Protein AF-A0A6C2UEE4-F1 (afdb_monomer)

Mean predicted aligned error: 14.57 Å

Solvent-accessible surface area (backbone atoms only — not comparable to full-atom values): 6811 Å² total; per-residue (Å²): 138,84,80,80,83,78,77,78,78,79,83,77,82,80,69,98,56,100,65,81,79,69,82,84,54,54,68,57,55,51,51,50,54,50,52,54,52,57,66,69,64,68,72,77,83,77,86,85,83,88,87,84,73,82,92,70,55,81,58,52,36,37,78,59,67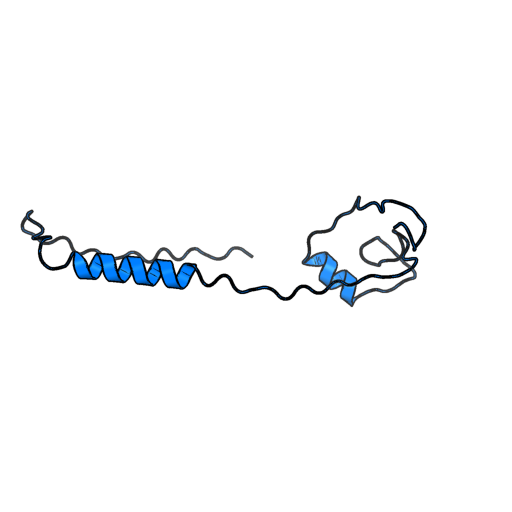,26,87,81,42,84,37,70,69,60,37,53,49,56,73,78,45,91,75,73,92,82,73,78,69,85,36,100,44,91,91,64,74

InterPro domains:
  IPR000917 Sulfatase, N-terminal [PF00884] (46-97)
  IPR017850 Alkaline-phosphatase-like, core domain superfamily [G3DSA:3.40.720.10] (41-97)
  IPR017850 Alkaline-phosphatase-like, core domain superfamily [SSF53649] (44-97)
  IPR050738 Sulfatase enzyme [PTHR42693] (30-97)

Radius of gyration: 27.11 Å; Cα contacts (8 Å, |Δi|>4): 35; chains: 1; bounding box: 58×47×56 Å

Structure (mmCIF, N/CA/C/O backbone):
data_AF-A0A6C2UEE4-F1
#
_entry.id   AF-A0A6C2UEE4-F1
#
loop_
_atom_site.group_PDB
_atom_site.id
_atom_site.type_symbol
_atom_site.label_atom_id
_atom_site.label_alt_id
_atom_site.label_comp_id
_atom_site.label_asym_id
_atom_site.label_entity_id
_atom_site.label_seq_id
_atom_site.pdbx_PDB_ins_code
_atom_site.Cartn_x
_atom_site.Cartn_y
_atom_site.Cartn_z
_atom_site.occupancy
_atom_site.B_iso_or_equiv
_atom_site.auth_seq_id
_atom_site.auth_comp_id
_atom_site.auth_asym_id
_atom_site.auth_atom_id
_atom_site.pdbx_PDB_model_num
ATOM 1 N N . MET A 1 1 ? -8.779 -17.605 8.734 1.00 43.50 1 MET A N 1
ATOM 2 C CA . MET A 1 1 ? -8.541 -17.798 10.181 1.00 43.50 1 MET A CA 1
ATOM 3 C C . MET A 1 1 ? -9.852 -17.519 10.918 1.00 43.50 1 MET A C 1
ATOM 5 O O . MET A 1 1 ? -10.124 -16.390 11.295 1.00 43.50 1 MET A O 1
ATOM 9 N N . THR A 1 2 ? -10.748 -18.504 10.991 1.00 45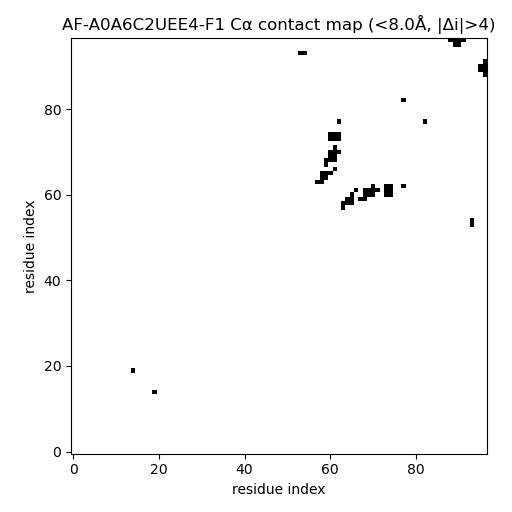.22 2 THR A N 1
ATOM 10 C CA . THR A 1 2 ? -12.107 -18.347 11.540 1.00 45.22 2 THR A CA 1
ATOM 11 C C . THR A 1 2 ? -12.083 -18.623 13.040 1.00 45.22 2 THR A C 1
ATOM 13 O O . THR A 1 2 ? -11.846 -19.759 13.449 1.00 45.22 2 THR A O 1
ATOM 16 N N . ARG A 1 3 ? -12.288 -17.598 13.874 1.00 45.88 3 ARG A N 1
ATOM 17 C CA . ARG A 1 3 ? -12.401 -17.785 15.328 1.00 45.88 3 ARG A CA 1
ATOM 18 C C . ARG A 1 3 ? -13.714 -18.535 15.616 1.00 45.88 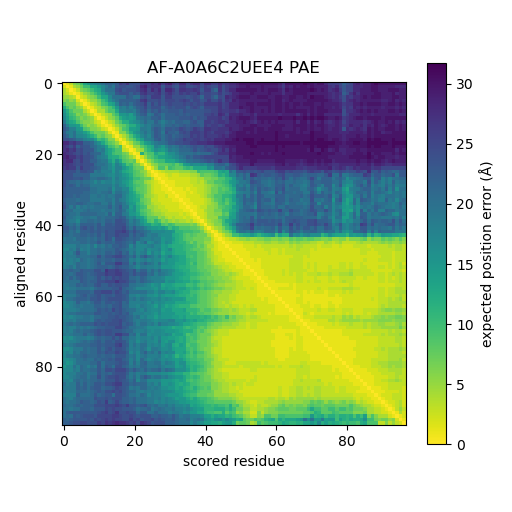3 ARG A C 1
ATOM 20 O O . ARG A 1 3 ? -14.760 -18.067 15.163 1.00 45.88 3 ARG A O 1
ATOM 27 N N . PRO A 1 4 ? -13.695 -19.682 16.316 1.00 47.66 4 PRO A N 1
ATOM 28 C CA . PRO A 1 4 ? -14.920 -20.355 16.708 1.00 47.66 4 PRO A CA 1
ATOM 29 C C . PRO A 1 4 ? -15.579 -19.526 17.811 1.00 47.66 4 PRO A C 1
ATOM 31 O O . PRO A 1 4 ? -14.975 -19.246 18.845 1.00 47.66 4 PRO A O 1
ATOM 34 N N . TRP A 1 5 ? -16.814 -19.104 17.570 1.00 51.25 5 TRP A N 1
ATOM 35 C CA . TRP A 1 5 ? -17.663 -18.493 18.582 1.00 51.25 5 TRP A CA 1
ATOM 36 C C . TRP A 1 5 ? -18.086 -19.608 19.539 1.00 51.25 5 TRP A C 1
ATOM 38 O O . TRP A 1 5 ? -19.041 -20.337 19.281 1.00 51.25 5 TRP A O 1
ATOM 48 N N . THR A 1 6 ? -17.333 -19.808 20.617 1.00 44.16 6 THR A N 1
ATOM 49 C CA . THR A 1 6 ? -17.743 -20.676 21.720 1.00 44.16 6 THR A CA 1
ATOM 50 C C . THR A 1 6 ? -18.930 -20.028 22.422 1.00 44.16 6 THR A C 1
ATOM 52 O O . THR A 1 6 ? -18.786 -19.154 23.273 1.00 44.16 6 THR A O 1
ATOM 55 N N . ALA A 1 7 ? -20.131 -20.458 22.035 1.00 44.38 7 ALA A N 1
ATOM 56 C CA . ALA A 1 7 ? -21.359 -20.182 22.757 1.00 44.38 7 ALA A CA 1
ATOM 57 C C . ALA A 1 7 ? -21.243 -20.772 24.172 1.00 44.38 7 ALA A C 1
ATOM 59 O O . ALA A 1 7 ? -21.387 -21.977 24.379 1.00 44.38 7 ALA A O 1
ATOM 60 N N . ALA A 1 8 ? -20.955 -19.921 25.156 1.00 44.72 8 ALA A N 1
ATOM 61 C CA . ALA A 1 8 ? -21.105 -20.268 26.558 1.00 44.72 8 ALA A CA 1
ATOM 62 C C . ALA A 1 8 ? -22.605 -20.433 26.838 1.00 44.72 8 ALA A C 1
ATOM 64 O O . ALA A 1 8 ? -23.333 -19.459 27.023 1.00 44.72 8 ALA A O 1
ATOM 65 N N . ALA A 1 9 ? -23.080 -21.678 26.824 1.00 44.56 9 ALA A N 1
ATOM 66 C CA . ALA A 1 9 ? -24.419 -22.017 27.273 1.00 44.56 9 ALA A CA 1
ATOM 67 C C . ALA A 1 9 ? -24.527 -21.704 28.775 1.00 44.56 9 ALA A C 1
ATOM 69 O O . ALA A 1 9 ? -24.100 -22.481 29.631 1.00 44.56 9 ALA A O 1
ATOM 70 N N . LEU A 1 10 ? -25.084 -20.536 29.097 1.00 39.94 10 LEU A N 1
ATOM 71 C CA . LEU A 1 10 ? -25.541 -20.201 30.440 1.00 39.94 10 LEU A CA 1
ATOM 72 C C . LEU A 1 10 ? -26.670 -21.173 30.798 1.00 39.94 10 LEU A C 1
ATOM 74 O O . LEU A 1 10 ? -27.813 -21.017 30.375 1.00 39.94 10 LEU A O 1
ATOM 78 N N . ASN A 1 11 ? -26.329 -22.210 31.563 1.00 35.06 11 ASN A N 1
ATOM 79 C CA . ASN A 1 11 ? -27.293 -23.130 32.154 1.00 35.06 11 ASN A CA 1
ATOM 80 C C . ASN A 1 11 ? -28.130 -22.387 33.204 1.00 35.06 11 ASN A C 1
ATOM 82 O O . ASN A 1 11 ? -27.828 -22.393 34.399 1.00 35.06 11 ASN A O 1
ATOM 86 N N . VAL A 1 12 ? -29.200 -21.738 32.752 1.00 49.00 12 VAL A N 1
ATOM 87 C CA . VAL A 1 12 ? -30.236 -21.186 33.622 1.00 49.00 12 VAL A CA 1
ATOM 88 C C . VAL A 1 12 ? -31.084 -22.354 34.128 1.00 49.00 12 VAL A C 1
ATOM 90 O O . VAL A 1 12 ? -31.905 -22.914 33.406 1.00 49.00 12 VAL A O 1
ATOM 93 N N . LYS A 1 13 ? -30.868 -22.760 35.385 1.00 41.84 13 LYS A N 1
ATOM 94 C CA . LYS A 1 13 ? -31.732 -23.727 36.079 1.00 41.84 13 LYS A CA 1
ATOM 95 C C . LYS A 1 13 ? -33.094 -23.082 36.354 1.00 41.84 13 LYS A C 1
ATOM 97 O O . LYS A 1 13 ? -33.218 -22.251 37.252 1.00 41.84 13 LYS A O 1
ATOM 102 N N . PHE A 1 14 ? -34.119 -23.497 35.615 1.00 44.31 14 PHE A N 1
ATOM 103 C CA . PHE A 1 14 ? -35.513 -23.180 35.925 1.00 44.31 14 PHE A CA 1
ATOM 104 C C . PHE A 1 14 ? -35.992 -24.031 37.115 1.00 44.31 14 PHE A C 1
ATOM 106 O O . PHE A 1 14 ? -35.828 -25.252 37.131 1.00 44.31 14 PHE A O 1
ATOM 113 N N . ASN A 1 15 ? -36.539 -23.378 38.144 1.00 43.50 15 ASN A N 1
ATOM 114 C CA . ASN A 1 15 ? -37.040 -24.028 39.359 1.00 43.50 15 ASN A CA 1
ATOM 115 C C . ASN A 1 15 ? -38.426 -24.672 39.125 1.00 43.50 15 ASN A C 1
ATOM 117 O O . ASN A 1 15 ? -39.225 -24.162 38.345 1.00 43.50 15 ASN A O 1
ATOM 121 N N . LYS A 1 16 ? -38.722 -25.772 39.832 1.00 58.75 16 LYS A N 1
ATOM 122 C CA . LYS A 1 16 ? -39.875 -26.681 39.638 1.00 58.75 16 LYS A CA 1
ATOM 123 C C . LYS A 1 16 ? -41.227 -26.175 40.168 1.00 58.75 16 LYS A C 1
ATOM 125 O O . LYS A 1 16 ? -42.205 -26.913 40.155 1.00 58.75 16 LYS A O 1
ATOM 130 N N . HIS A 1 17 ? -41.315 -24.918 40.582 1.00 53.72 17 HIS A N 1
ATOM 131 C CA . HIS A 1 17 ? -42.582 -24.254 40.873 1.00 53.72 17 HIS A CA 1
ATOM 132 C C . HIS A 1 17 ? -42.621 -22.991 40.020 1.00 53.72 17 HIS A C 1
ATOM 134 O O . HIS A 1 17 ? -41.737 -22.147 40.157 1.00 53.72 17 HIS A O 1
ATOM 140 N N . GLY A 1 18 ? -43.594 -22.901 39.106 1.00 53.03 18 GLY A N 1
ATOM 141 C CA . GLY A 1 18 ? -43.725 -21.902 38.032 1.00 53.03 18 GLY A CA 1
ATOM 142 C C . GLY A 1 18 ? -43.919 -20.444 38.469 1.00 53.03 18 GLY A C 1
ATOM 143 O O . GLY A 1 18 ? -44.569 -19.672 37.778 1.00 53.03 18 GLY A O 1
ATOM 144 N N . THR A 1 19 ? -43.348 -20.048 39.599 1.00 43.62 19 THR A N 1
ATOM 145 C CA . THR A 1 19 ? -43.220 -18.665 40.041 1.00 43.62 19 THR A CA 1
ATOM 146 C C . THR A 1 19 ? -41.748 -18.407 40.337 1.00 43.62 19 THR A C 1
ATOM 148 O O . THR A 1 19 ? -41.247 -18.683 41.430 1.00 43.62 19 THR A O 1
ATOM 151 N N . VAL A 1 20 ? -41.026 -17.878 39.349 1.00 53.41 20 VAL A N 1
ATOM 152 C CA . VAL A 1 20 ? -39.710 -17.287 39.593 1.00 53.41 20 VAL A CA 1
ATOM 153 C C . VAL A 1 20 ? -39.954 -16.060 40.472 1.00 53.41 20 VAL A C 1
ATOM 155 O O . VAL A 1 20 ? -40.490 -15.056 40.011 1.00 53.41 20 VAL A O 1
ATOM 158 N N . SER A 1 21 ? -39.611 -16.140 41.759 1.00 49.03 21 SER A N 1
ATOM 159 C CA . SER A 1 21 ? -39.619 -14.982 42.658 1.00 49.03 21 SER A CA 1
ATOM 160 C C . SER A 1 21 ? -38.480 -14.041 42.246 1.00 49.03 21 SER A C 1
ATOM 162 O O . SER A 1 21 ? -37.397 -14.031 42.826 1.00 49.03 21 SER A O 1
ATOM 164 N N . MET A 1 22 ? -38.710 -13.275 41.177 1.00 52.03 22 MET A N 1
ATOM 165 C CA . MET A 1 22 ? -37.751 -12.356 40.557 1.00 52.03 22 MET A CA 1
ATOM 166 C C . MET A 1 22 ? -37.524 -11.080 41.381 1.00 52.03 22 MET A C 1
ATOM 168 O O . MET A 1 22 ? -37.010 -10.113 40.851 1.00 52.03 22 MET A O 1
ATOM 172 N N . LYS A 1 23 ? -37.894 -11.011 42.665 1.00 51.72 23 LYS A N 1
ATOM 173 C CA . LYS A 1 23 ? -37.806 -9.748 43.425 1.00 51.72 23 LYS A CA 1
ATOM 174 C C . LYS A 1 23 ? -36.463 -9.526 44.133 1.00 51.72 23 LYS A C 1
ATOM 176 O O . LYS A 1 23 ? -36.168 -8.397 44.498 1.00 51.72 23 LYS A O 1
ATOM 181 N N . LYS A 1 24 ? -35.630 -10.563 44.307 1.00 57.94 24 LYS A N 1
ATOM 182 C CA . LYS A 1 24 ? -34.422 -10.482 45.158 1.00 57.94 24 LYS A CA 1
ATOM 183 C C . LYS A 1 24 ? -33.093 -10.283 44.405 1.00 57.94 24 LYS A C 1
ATOM 185 O O . LYS A 1 24 ? -32.129 -9.838 45.014 1.00 57.94 24 LYS A O 1
ATOM 190 N N . ASN A 1 25 ? -33.045 -10.547 43.091 1.00 56.75 25 ASN A N 1
ATOM 191 C CA . ASN A 1 25 ? -31.781 -10.614 42.328 1.00 56.75 25 ASN A CA 1
ATOM 192 C C . ASN A 1 25 ? -31.704 -9.649 41.122 1.00 56.75 25 ASN A C 1
ATOM 194 O O . ASN A 1 25 ? -30.695 -9.631 40.421 1.00 56.75 25 ASN A O 1
ATOM 198 N N . ILE A 1 26 ? -32.737 -8.825 40.891 1.00 74.62 26 ILE A N 1
ATOM 199 C CA . ILE A 1 26 ? -32.741 -7.760 39.868 1.00 74.62 26 ILE A CA 1
ATOM 200 C C . ILE A 1 26 ? -31.540 -6.805 39.991 1.00 74.62 26 ILE A C 1
ATOM 202 O O . ILE A 1 26 ? -30.918 -6.542 38.960 1.00 74.62 26 ILE A O 1
ATOM 206 N N . PRO A 1 27 ? -31.147 -6.312 41.189 1.00 77.25 27 PRO A N 1
ATOM 207 C CA . PRO A 1 27 ? -30.011 -5.393 41.269 1.00 77.25 27 PRO A CA 1
ATOM 208 C C . PRO A 1 27 ? -28.703 -6.074 40.856 1.00 77.25 27 PRO A C 1
ATOM 210 O O . PRO A 1 27 ? -27.868 -5.449 40.215 1.00 77.25 27 PRO A O 1
ATOM 213 N N . LEU A 1 28 ? -28.547 -7.372 41.137 1.00 80.44 28 LEU A N 1
ATOM 214 C CA . LEU A 1 28 ? -27.355 -8.127 40.757 1.00 80.44 28 LEU A CA 1
ATOM 215 C C . LEU A 1 28 ? -27.249 -8.294 39.234 1.00 80.44 28 LEU A C 1
ATOM 217 O O . LEU A 1 28 ? -26.175 -8.113 38.673 1.00 80.44 28 LEU A O 1
ATOM 221 N N . ALA A 1 29 ? -28.362 -8.587 38.557 1.00 83.06 29 ALA A N 1
ATOM 222 C CA . ALA A 1 29 ? -28.392 -8.701 37.098 1.00 83.06 29 ALA A CA 1
ATOM 223 C C . ALA A 1 29 ? -28.094 -7.359 36.402 1.00 83.06 29 ALA A C 1
ATOM 225 O O . ALA A 1 29 ? -27.356 -7.325 35.417 1.00 83.06 29 ALA A O 1
ATOM 226 N N . LEU A 1 30 ? -28.609 -6.253 36.949 1.00 84.94 30 LEU A N 1
ATOM 227 C CA . LEU A 1 30 ? -28.323 -4.895 36.473 1.00 84.94 30 LEU A CA 1
ATOM 228 C C . LEU A 1 30 ? -26.850 -4.519 36.654 1.00 84.94 30 LEU A C 1
ATOM 230 O O . LEU A 1 30 ? -26.236 -3.998 35.726 1.00 84.94 30 LEU A O 1
ATOM 234 N N . VAL A 1 31 ? -26.267 -4.835 37.813 1.00 88.19 31 VAL A N 1
ATOM 235 C CA . VAL A 1 31 ? -24.843 -4.590 38.085 1.00 88.19 31 VAL A CA 1
ATOM 236 C C . VAL A 1 31 ? -23.960 -5.400 37.137 1.00 88.19 31 VAL A C 1
ATOM 238 O O . VAL A 1 31 ? -23.034 -4.848 36.551 1.00 88.19 31 VAL A O 1
ATOM 241 N N . VAL A 1 32 ? -24.267 -6.680 36.915 1.00 90.19 32 VAL A N 1
ATOM 242 C CA . VAL A 1 32 ? -23.510 -7.525 35.976 1.00 90.19 32 VAL A CA 1
ATOM 243 C C . VAL A 1 32 ? -23.586 -6.967 34.552 1.00 90.19 32 VAL A C 1
ATOM 245 O O . VAL A 1 32 ? -22.554 -6.821 33.900 1.00 90.19 32 VAL A O 1
ATOM 248 N N . SER A 1 33 ? -24.779 -6.585 34.088 1.00 88.00 33 SER A N 1
ATOM 249 C CA . SER A 1 33 ? -24.955 -5.985 32.760 1.00 88.00 33 SER A CA 1
ATOM 250 C C . SER A 1 33 ? -24.195 -4.663 32.608 1.00 88.00 33 SER A C 1
ATOM 252 O O . SER A 1 33 ? -23.627 -4.407 31.548 1.00 88.00 33 SER A O 1
ATOM 254 N N . ALA A 1 34 ? -24.161 -3.833 33.653 1.00 86.50 34 ALA A N 1
ATOM 255 C CA . ALA A 1 34 ? -23.421 -2.576 33.646 1.00 86.50 34 ALA A CA 1
ATOM 256 C C . ALA A 1 34 ? -21.900 -2.804 33.588 1.00 86.50 34 ALA A C 1
ATOM 258 O O . ALA A 1 34 ? -21.206 -2.131 32.830 1.00 86.50 34 ALA A O 1
ATOM 259 N N . VAL A 1 35 ? -21.379 -3.793 34.321 1.00 85.81 35 VAL A N 1
ATOM 260 C CA . VAL A 1 35 ? -19.947 -4.145 34.305 1.00 85.81 35 VAL A CA 1
ATOM 261 C C . VAL A 1 35 ? -19.505 -4.651 32.927 1.00 85.81 35 VAL A C 1
ATOM 263 O O . VAL A 1 35 ? -18.452 -4.251 32.433 1.00 85.81 35 VAL A O 1
ATOM 266 N N . LEU A 1 36 ? -20.325 -5.476 32.270 1.00 85.06 36 LEU A N 1
ATOM 267 C CA . LEU A 1 36 ? -20.069 -5.954 30.904 1.00 85.06 36 LEU A CA 1
ATOM 268 C C . LEU A 1 36 ? -20.037 -4.810 29.878 1.00 85.06 36 LEU A C 1
ATOM 270 O O . LEU A 1 36 ? -19.192 -4.816 28.984 1.00 85.06 36 LEU A O 1
ATOM 274 N N . ALA A 1 37 ? -20.912 -3.812 30.025 1.00 82.25 37 ALA A N 1
ATOM 275 C CA . ALA A 1 37 ? -20.935 -2.642 29.148 1.00 82.25 37 ALA A CA 1
ATOM 276 C C . ALA A 1 37 ? -19.683 -1.759 29.308 1.00 82.25 37 ALA A C 1
ATOM 278 O O . ALA A 1 37 ? -19.136 -1.282 28.315 1.00 82.25 37 ALA A O 1
ATOM 279 N N . ILE A 1 38 ? -19.188 -1.586 30.540 1.00 79.69 38 ILE A N 1
ATOM 280 C CA . ILE A 1 38 ? -17.967 -0.809 30.817 1.00 79.69 38 ILE A CA 1
ATOM 281 C C . ILE A 1 38 ? -16.739 -1.496 30.205 1.00 79.69 38 ILE A C 1
ATOM 283 O O . ILE A 1 38 ? -15.940 -0.832 29.545 1.00 79.69 38 ILE A O 1
ATOM 287 N N . ALA A 1 39 ? -16.622 -2.820 30.357 1.00 76.12 39 ALA A N 1
ATOM 288 C CA . ALA A 1 39 ? -15.521 -3.603 29.791 1.00 76.12 39 ALA A CA 1
ATOM 289 C C . ALA A 1 39 ? -15.484 -3.567 28.252 1.00 76.12 39 ALA A C 1
ATOM 291 O O . ALA A 1 39 ? -14.407 -3.585 27.664 1.00 76.12 39 ALA A O 1
ATOM 292 N N . ALA A 1 40 ? -16.645 -3.475 27.599 1.00 74.38 40 ALA A N 1
ATOM 293 C CA . ALA A 1 40 ? -16.733 -3.352 26.145 1.00 74.38 40 ALA A CA 1
ATOM 294 C C . ALA A 1 40 ? -16.355 -1.951 25.620 1.00 74.38 40 ALA A C 1
ATOM 296 O O . ALA A 1 40 ? -16.031 -1.815 24.444 1.00 74.38 40 ALA A O 1
ATOM 297 N N . SER A 1 41 ? -16.392 -0.916 26.470 1.00 67.62 41 SER A N 1
ATOM 298 C CA . SER A 1 41 ? -16.111 0.475 26.072 1.00 67.62 41 SER A CA 1
ATOM 299 C C . SER A 1 41 ? -14.624 0.839 26.043 1.00 67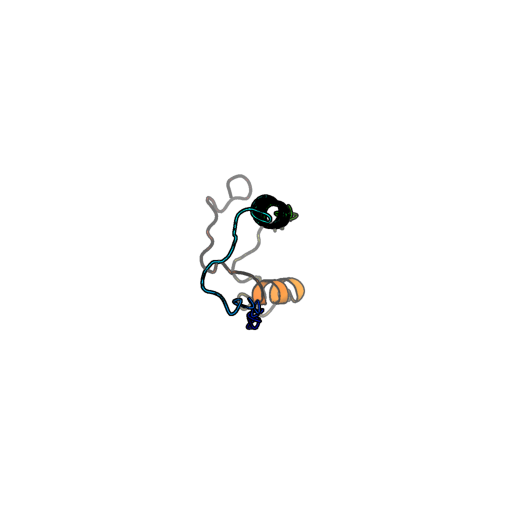.62 41 SER A C 1
ATOM 301 O O . SER A 1 41 ? -14.270 1.930 25.597 1.00 67.62 41 SER A O 1
ATOM 303 N N . ALA A 1 42 ? -13.744 -0.065 26.483 1.00 66.12 42 ALA A N 1
ATOM 304 C CA . ALA A 1 42 ? -12.301 0.105 26.382 1.00 66.12 42 ALA A CA 1
ATOM 305 C C . ALA A 1 42 ? -11.843 -0.137 24.933 1.00 66.12 42 ALA A C 1
ATOM 307 O O . ALA A 1 42 ? -11.193 -1.132 24.621 1.00 66.12 42 ALA A O 1
ATOM 308 N N . ALA A 1 43 ? -12.227 0.764 24.028 1.00 68.88 43 ALA A N 1
ATOM 309 C CA . ALA A 1 43 ? -11.637 0.830 22.704 1.00 68.88 43 ALA A CA 1
ATOM 310 C C . ALA A 1 43 ? -10.181 1.274 22.872 1.00 68.88 43 ALA A C 1
ATOM 312 O O . ALA A 1 43 ? -9.895 2.403 23.274 1.00 68.88 43 ALA A O 1
ATOM 313 N N . GLU A 1 44 ? -9.266 0.347 22.625 1.00 81.75 44 GLU A N 1
ATOM 314 C CA . GLU A 1 44 ? -7.836 0.610 22.649 1.00 81.75 44 GLU A CA 1
ATOM 315 C C . GLU A 1 44 ? -7.520 1.669 21.585 1.00 81.75 44 GLU A C 1
ATOM 317 O O . GLU A 1 44 ? -7.962 1.549 20.442 1.00 81.75 44 GLU A O 1
ATOM 322 N N . GLN A 1 45 ? -6.824 2.743 21.966 1.00 88.94 45 GLN A N 1
ATOM 323 C CA . GLN A 1 45 ? -6.420 3.782 21.019 1.00 88.94 45 GLN A CA 1
ATOM 324 C C . GLN A 1 45 ? -5.264 3.230 20.179 1.00 88.94 45 GLN A C 1
ATOM 326 O O . GLN A 1 45 ? -4.173 3.035 20.724 1.00 88.94 45 GLN A O 1
ATOM 331 N N . PRO A 1 46 ? -5.467 2.936 18.882 1.00 91.50 46 PRO A N 1
ATOM 332 C CA . PRO A 1 46 ? -4.398 2.380 18.077 1.00 91.50 46 PRO A CA 1
ATOM 333 C C . PRO A 1 46 ? -3.324 3.443 17.842 1.00 91.50 46 PRO A C 1
ATOM 335 O O . PRO A 1 46 ? -3.620 4.620 17.631 1.00 91.50 46 PRO A O 1
ATOM 338 N N . ASN A 1 47 ? -2.066 3.015 17.815 1.00 94.88 47 ASN A N 1
ATOM 339 C CA . ASN A 1 47 ? -0.987 3.867 17.336 1.00 94.88 47 ASN A CA 1
ATOM 340 C C . ASN A 1 47 ? -1.075 3.976 15.812 1.00 94.88 47 ASN A C 1
ATOM 342 O O . ASN A 1 47 ? -1.184 2.962 15.120 1.00 94.88 47 ASN A O 1
ATOM 346 N N . ILE A 1 48 ? -0.998 5.200 15.293 1.00 95.69 48 ILE A N 1
ATOM 347 C CA . ILE A 1 48 ? -0.987 5.461 13.853 1.00 95.69 48 ILE A CA 1
ATOM 348 C C . ILE A 1 48 ? 0.450 5.762 13.437 1.00 95.69 48 ILE A C 1
ATOM 350 O O . ILE A 1 48 ? 1.060 6.707 13.934 1.00 95.69 48 ILE A O 1
ATOM 354 N N . ILE A 1 49 ? 0.981 4.963 12.514 1.00 95.94 49 ILE A N 1
ATOM 355 C CA . ILE A 1 49 ? 2.292 5.178 11.900 1.00 95.94 49 ILE A CA 1
ATOM 356 C C . ILE A 1 49 ? 2.059 5.475 10.422 1.00 95.94 49 ILE A C 1
ATOM 358 O O . ILE A 1 49 ? 1.543 4.627 9.696 1.00 95.94 49 ILE A O 1
ATOM 362 N N . LEU A 1 50 ? 2.444 6.674 9.985 1.00 96.31 50 LEU A N 1
ATOM 363 C CA . LEU A 1 50 ? 2.419 7.061 8.578 1.00 96.31 50 LEU A CA 1
ATOM 364 C C . LEU A 1 50 ? 3.811 6.860 7.979 1.00 96.31 50 LEU A C 1
ATOM 366 O O . LEU A 1 50 ? 4.762 7.540 8.359 1.00 96.31 50 LEU A O 1
ATOM 370 N N . LEU A 1 51 ? 3.919 5.919 7.046 1.00 95.25 51 LEU A N 1
ATOM 371 C CA . LEU A 1 51 ? 5.113 5.725 6.231 1.00 95.25 51 LEU A CA 1
ATOM 372 C C . LEU A 1 51 ? 4.892 6.427 4.891 1.00 95.25 51 LEU A C 1
ATOM 374 O O . LEU A 1 51 ? 3.946 6.098 4.179 1.00 95.25 51 LEU A O 1
ATOM 378 N N . PHE A 1 52 ? 5.756 7.383 4.563 1.00 93.88 52 PHE A N 1
ATOM 379 C CA . PHE A 1 52 ? 5.705 8.150 3.321 1.00 93.88 52 PHE A CA 1
ATOM 380 C C . PHE A 1 52 ? 7.048 8.029 2.600 1.00 93.88 52 PHE A C 1
ATOM 382 O O . PHE A 1 52 ? 8.099 8.161 3.229 1.00 93.88 52 PHE A O 1
ATOM 389 N N . ALA A 1 53 ? 7.006 7.732 1.304 1.00 93.31 53 ALA A N 1
ATOM 390 C CA . ALA A 1 53 ? 8.184 7.584 0.462 1.00 93.31 53 ALA A CA 1
ATOM 391 C C . ALA A 1 53 ? 8.147 8.650 -0.635 1.00 93.31 53 ALA A C 1
ATOM 393 O O . ALA A 1 53 ? 7.125 8.805 -1.298 1.00 93.31 53 ALA A O 1
ATOM 394 N N . ASP A 1 54 ? 9.259 9.359 -0.801 1.00 93.62 54 ASP A N 1
ATOM 395 C CA . ASP A 1 54 ? 9.430 10.372 -1.841 1.00 93.62 54 ASP A CA 1
ATOM 396 C C . ASP A 1 54 ? 9.726 9.707 -3.193 1.00 93.62 54 ASP A C 1
ATOM 398 O O . ASP A 1 54 ? 10.437 8.699 -3.236 1.00 93.62 54 ASP A O 1
ATOM 402 N N . ASP A 1 55 ? 9.153 10.247 -4.270 1.00 92.19 55 ASP A N 1
ATOM 403 C CA . ASP A 1 55 ? 9.329 9.786 -5.658 1.00 92.19 55 ASP A CA 1
ATOM 404 C C . ASP A 1 55 ? 9.120 8.275 -5.908 1.00 92.19 55 ASP A C 1
ATOM 406 O O . ASP A 1 55 ? 9.643 7.700 -6.865 1.00 92.19 55 ASP A O 1
ATOM 410 N N . ALA A 1 56 ? 8.320 7.602 -5.076 1.00 93.19 56 ALA A N 1
ATOM 411 C CA . ALA A 1 56 ? 8.0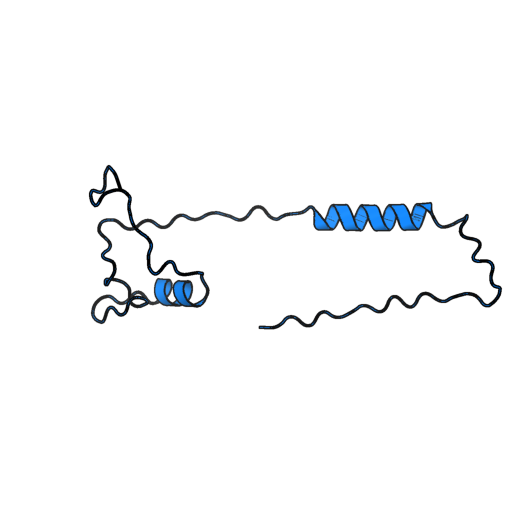44 6.180 -5.246 1.00 93.19 56 ALA A CA 1
ATOM 412 C C . ALA A 1 56 ? 7.078 5.926 -6.415 1.00 93.19 56 ALA A C 1
ATOM 414 O O . ALA A 1 56 ? 5.892 6.265 -6.364 1.00 93.19 56 ALA A O 1
ATOM 415 N N . GLY A 1 57 ? 7.567 5.264 -7.462 1.00 92.88 57 GLY A N 1
ATOM 416 C CA . GLY A 1 57 ? 6.770 4.852 -8.604 1.00 92.88 57 GLY A CA 1
ATOM 417 C C . GLY A 1 57 ? 5.849 3.676 -8.280 1.00 92.88 57 GLY A C 1
ATOM 418 O O . GLY A 1 57 ? 6.145 2.807 -7.459 1.00 92.88 57 GLY A O 1
ATOM 419 N N . TYR A 1 58 ? 4.726 3.589 -8.997 1.00 94.00 58 TYR A N 1
ATOM 420 C CA . TYR A 1 58 ? 3.747 2.513 -8.806 1.00 94.00 58 TYR A CA 1
ATOM 421 C C . TYR A 1 58 ? 4.382 1.117 -8.934 1.00 94.00 58 TYR A C 1
ATOM 423 O O . TYR A 1 58 ? 4.129 0.244 -8.111 1.00 94.00 58 TYR A O 1
ATOM 431 N N . ALA A 1 59 ? 5.248 0.904 -9.928 1.00 94.81 59 ALA A N 1
ATOM 432 C CA . ALA A 1 59 ? 5.865 -0.394 -10.207 1.00 94.81 59 ALA A CA 1
ATOM 433 C C . ALA A 1 59 ? 7.136 -0.692 -9.384 1.00 94.81 59 ALA A C 1
ATOM 435 O O . ALA A 1 59 ? 7.777 -1.718 -9.621 1.00 94.81 59 ALA A O 1
ATOM 436 N N . ASP A 1 60 ? 7.504 0.162 -8.425 1.00 95.81 60 ASP A N 1
ATOM 437 C CA . ASP A 1 60 ? 8.766 0.022 -7.690 1.00 95.81 60 ASP A CA 1
ATOM 438 C C . ASP A 1 60 ? 8.704 -1.013 -6.569 1.00 95.81 60 ASP A C 1
ATOM 440 O O . ASP A 1 60 ? 9.736 -1.472 -6.096 1.00 95.81 60 ASP A O 1
ATOM 444 N N . PHE A 1 61 ? 7.519 -1.450 -6.154 1.00 96.38 61 PHE A N 1
ATOM 445 C CA . PHE A 1 61 ? 7.385 -2.382 -5.038 1.00 96.38 61 PHE A CA 1
ATOM 446 C C . PHE A 1 61 ? 7.262 -3.836 -5.501 1.00 96.38 61 PHE A C 1
ATOM 448 O O . PHE A 1 61 ? 6.618 -4.140 -6.509 1.00 96.38 61 PHE A O 1
ATOM 455 N N . GLY A 1 62 ? 7.836 -4.765 -4.731 1.00 96.50 62 GLY A N 1
ATOM 456 C CA . GLY A 1 62 ? 7.762 -6.206 -4.995 1.00 96.50 62 GLY A CA 1
ATOM 457 C C . GLY A 1 62 ? 6.316 -6.700 -5.051 1.00 96.50 62 GLY A C 1
ATOM 458 O O . GLY A 1 62 ? 5.921 -7.388 -5.992 1.00 96.50 62 GLY A O 1
ATOM 459 N N . PHE A 1 63 ? 5.476 -6.240 -4.124 1.00 95.38 63 PHE A N 1
ATOM 460 C CA . PHE A 1 63 ? 4.038 -6.506 -4.124 1.00 95.38 63 PHE A CA 1
ATOM 461 C C . PHE A 1 63 ? 3.304 -5.953 -5.362 1.00 95.38 63 PHE A C 1
ATOM 463 O O . PHE A 1 63 ? 2.193 -6.400 -5.659 1.00 95.38 63 PHE A O 1
ATOM 470 N N . GLN A 1 64 ? 3.898 -5.015 -6.103 1.00 95.56 64 GLN A N 1
ATOM 471 C CA . GLN A 1 64 ? 3.376 -4.500 -7.372 1.00 95.56 64 GLN A CA 1
ATOM 472 C C . GLN A 1 64 ? 4.056 -5.120 -8.607 1.00 95.56 64 GLN A C 1
ATOM 474 O O . GLN A 1 64 ? 3.778 -4.732 -9.740 1.00 95.56 64 GLN A O 1
ATOM 479 N N . GLY A 1 65 ? 4.885 -6.148 -8.405 1.00 94.38 65 GLY A N 1
ATOM 480 C CA . GLY A 1 65 ? 5.513 -6.923 -9.472 1.00 94.38 65 GLY A CA 1
ATOM 481 C C . GLY A 1 65 ? 6.913 -6.453 -9.861 1.00 94.38 65 GLY A C 1
ATOM 482 O O . GLY A 1 65 ? 7.424 -6.904 -10.891 1.00 94.38 65 GLY A O 1
ATOM 483 N N . SER A 1 66 ? 7.552 -5.584 -9.067 1.00 96.75 66 SER A N 1
ATOM 484 C CA . SER A 1 66 ? 8.938 -5.186 -9.320 1.00 96.75 66 SER A CA 1
ATOM 485 C C . SER A 1 66 ? 9.866 -6.403 -9.336 1.00 96.75 66 SER A C 1
ATOM 487 O O . SER A 1 66 ? 9.857 -7.231 -8.425 1.00 96.75 66 SER A O 1
ATOM 489 N N . LYS A 1 67 ? 10.689 -6.514 -10.384 1.00 94.88 67 LYS A N 1
ATOM 490 C CA . LYS A 1 67 ? 11.728 -7.554 -10.508 1.00 94.88 67 LYS A CA 1
ATOM 491 C C . LYS A 1 67 ? 13.099 -7.075 -10.031 1.00 94.88 67 LYS A C 1
ATOM 493 O O . LYS A 1 67 ? 13.988 -7.895 -9.805 1.00 94.88 67 LYS A O 1
ATOM 498 N N . THR A 1 68 ? 13.266 -5.760 -9.903 1.00 96.00 68 THR A N 1
ATOM 499 C CA . THR A 1 68 ? 14.547 -5.117 -9.594 1.00 96.00 68 THR A CA 1
ATOM 500 C C . THR A 1 68 ? 14.598 -4.698 -8.132 1.00 96.00 68 THR A C 1
ATOM 502 O O . THR A 1 68 ? 15.549 -5.032 -7.425 1.00 96.00 68 THR A O 1
ATOM 505 N N . MET A 1 69 ? 13.565 -4.000 -7.660 1.00 95.75 69 MET A N 1
ATOM 506 C CA . MET A 1 69 ? 13.479 -3.529 -6.283 1.00 95.75 69 MET A CA 1
ATOM 507 C C . MET A 1 69 ? 12.909 -4.631 -5.393 1.00 95.75 69 MET A C 1
ATOM 509 O O . MET A 1 69 ? 11.850 -5.195 -5.663 1.00 95.75 69 MET A O 1
ATOM 513 N N . LYS A 1 70 ? 13.637 -4.956 -4.325 1.00 96.31 70 LYS A N 1
ATOM 514 C CA . LYS A 1 70 ? 13.257 -6.001 -3.371 1.00 96.31 70 LYS A CA 1
ATOM 515 C C . LYS A 1 70 ? 12.765 -5.346 -2.090 1.00 96.31 70 LYS A C 1
ATOM 517 O O . LYS A 1 70 ? 13.559 -4.745 -1.371 1.00 96.31 70 LYS A O 1
ATOM 522 N N . THR A 1 71 ? 11.483 -5.508 -1.776 1.00 97.56 71 THR A N 1
ATOM 523 C CA . THR A 1 71 ? 10.831 -4.851 -0.633 1.00 97.56 71 THR A CA 1
ATOM 524 C C . THR A 1 71 ? 10.216 -5.855 0.346 1.00 97.56 71 THR A C 1
ATOM 526 O O . THR A 1 71 ? 9.057 -5.708 0.722 1.00 97.56 71 THR A O 1
ATOM 529 N N . PRO A 1 72 ? 10.969 -6.859 0.841 1.00 97.44 72 PRO A N 1
ATOM 530 C CA . PRO A 1 72 ? 10.397 -8.030 1.516 1.00 97.44 72 PRO A CA 1
ATOM 531 C C . PRO A 1 72 ? 9.588 -7.708 2.782 1.00 97.44 72 PRO A C 1
ATOM 533 O O . PRO A 1 72 ? 8.685 -8.461 3.135 1.00 97.44 72 PRO A O 1
ATOM 536 N N . ASN A 1 73 ? 9.892 -6.609 3.478 1.00 97.94 73 ASN A N 1
ATOM 537 C CA . ASN A 1 73 ? 9.118 -6.176 4.645 1.00 97.94 73 ASN A CA 1
ATOM 538 C C . ASN A 1 73 ? 7.784 -5.535 4.238 1.00 97.94 73 ASN A C 1
ATOM 540 O O . ASN A 1 73 ? 6.759 -5.828 4.847 1.00 97.94 73 ASN A O 1
ATOM 544 N N . LEU A 1 74 ? 7.784 -4.717 3.180 1.00 97.31 74 LEU A N 1
ATOM 545 C CA . LEU A 1 74 ? 6.557 -4.1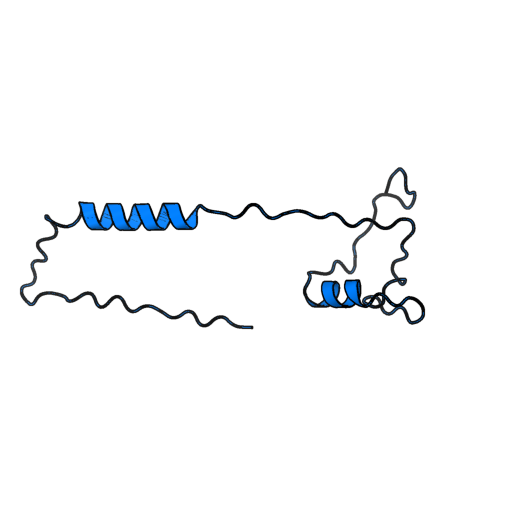34 2.636 1.00 97.31 74 LEU A CA 1
ATOM 546 C C . LEU A 1 74 ? 5.710 -5.188 1.922 1.00 97.31 74 LEU A C 1
ATOM 548 O O . LEU A 1 74 ? 4.492 -5.122 1.988 1.00 97.31 74 LEU A O 1
ATOM 552 N N . ASP A 1 75 ? 6.332 -6.190 1.301 1.00 97.44 75 ASP A N 1
ATOM 553 C CA . ASP A 1 75 ? 5.628 -7.293 0.644 1.00 97.44 75 ASP A CA 1
ATOM 554 C C . ASP A 1 75 ? 4.868 -8.155 1.662 1.00 97.44 75 ASP A C 1
ATOM 556 O O . ASP A 1 75 ? 3.731 -8.553 1.413 1.00 97.44 75 ASP A O 1
ATOM 560 N N . LYS A 1 76 ? 5.465 -8.399 2.839 1.00 98.06 76 LYS A N 1
ATOM 561 C CA . LYS A 1 76 ? 4.786 -9.059 3.964 1.00 98.06 76 LYS A CA 1
ATOM 562 C C . LYS A 1 76 ? 3.625 -8.218 4.483 1.00 98.06 76 LYS A C 1
ATOM 564 O O . LYS A 1 76 ? 2.524 -8.745 4.596 1.00 98.06 76 LYS A O 1
ATOM 569 N N . LEU A 1 77 ? 3.852 -6.922 4.716 1.00 97.25 77 LEU A N 1
ATOM 570 C CA . LEU A 1 77 ? 2.805 -5.999 5.161 1.00 97.25 77 LEU A CA 1
ATOM 571 C C . LEU A 1 77 ? 1.638 -5.958 4.160 1.00 97.25 77 LEU A C 1
ATOM 573 O O . LEU A 1 77 ? 0.476 -6.049 4.533 1.00 97.25 77 LEU A O 1
ATOM 577 N N . ALA A 1 78 ? 1.945 -5.895 2.868 1.00 96.62 78 ALA A N 1
ATOM 578 C CA . ALA A 1 78 ? 0.973 -5.899 1.783 1.00 96.62 78 ALA A CA 1
ATOM 579 C C . ALA A 1 78 ? 0.131 -7.185 1.703 1.00 96.62 78 ALA A C 1
ATOM 581 O O . ALA A 1 78 ? -0.973 -7.139 1.162 1.00 96.62 78 ALA A O 1
ATOM 582 N N . ALA A 1 79 ? 0.635 -8.320 2.200 1.00 97.25 79 ALA A N 1
ATOM 583 C CA . ALA A 1 79 ? -0.087 -9.593 2.215 1.00 97.25 79 ALA A CA 1
ATOM 584 C C . ALA A 1 79 ? -1.103 -9.699 3.367 1.00 97.25 79 ALA A C 1
ATOM 586 O O . ALA A 1 79 ? -2.056 -10.473 3.270 1.00 97.25 79 ALA A O 1
ATOM 587 N N . GLU A 1 80 ? -0.908 -8.935 4.444 1.00 97.94 80 GLU A N 1
ATOM 588 C CA . GLU A 1 80 ? -1.794 -8.892 5.616 1.00 97.94 80 GLU A CA 1
ATOM 589 C C . GLU A 1 80 ? -2.650 -7.616 5.698 1.00 97.94 80 GLU A C 1
ATOM 591 O O . GLU A 1 80 ? -3.578 -7.546 6.503 1.00 97.94 80 GLU A O 1
ATOM 596 N N . ALA A 1 81 ? -2.369 -6.622 4.851 1.00 95.94 81 ALA A N 1
ATOM 597 C CA . ALA A 1 81 ? -3.065 -5.342 4.808 1.00 95.94 81 ALA A CA 1
ATOM 598 C C . ALA A 1 81 ? -4.084 -5.242 3.661 1.00 95.94 81 ALA A C 1
ATOM 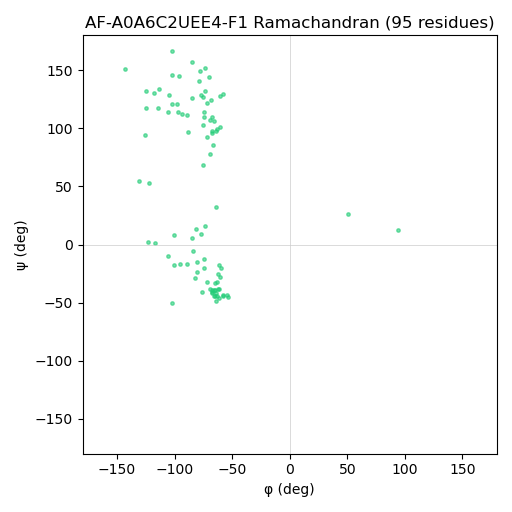600 O O . ALA A 1 81 ? -4.086 -6.006 2.695 1.00 95.94 81 ALA A O 1
ATOM 601 N N . VAL A 1 82 ? -4.940 -4.221 3.743 1.00 96.62 82 VAL A N 1
ATOM 602 C CA . VAL A 1 82 ? -5.761 -3.789 2.608 1.00 96.62 82 VAL A CA 1
ATOM 603 C C . VAL A 1 82 ? -4.884 -2.997 1.642 1.00 96.62 82 VAL A C 1
ATOM 605 O O . VAL A 1 82 ? -4.211 -2.047 2.039 1.00 96.62 82 VAL A O 1
ATOM 608 N N . ARG A 1 83 ? -4.916 -3.367 0.358 1.00 94.75 83 ARG A N 1
ATOM 609 C CA . ARG A 1 83 ? -4.184 -2.673 -0.706 1.00 94.75 83 ARG A CA 1
ATOM 610 C C . ARG A 1 83 ? -5.093 -1.829 -1.580 1.00 94.75 83 ARG A C 1
ATOM 612 O O . ARG A 1 83 ? -6.031 -2.341 -2.187 1.00 94.75 83 ARG A O 1
ATOM 619 N N . PHE A 1 84 ? -4.712 -0.571 -1.757 1.00 95.12 84 PHE A N 1
ATOM 620 C CA . PHE A 1 84 ? -5.282 0.308 -2.769 1.00 95.12 84 PHE A CA 1
ATOM 621 C C . PHE A 1 84 ? -4.494 0.152 -4.071 1.00 95.12 84 PHE A C 1
ATOM 623 O O . PHE A 1 84 ? -3.436 0.743 -4.250 1.00 95.12 84 PHE A O 1
ATOM 630 N N . THR A 1 85 ? -4.990 -0.670 -4.995 1.00 94.56 85 THR A N 1
ATOM 631 C CA . THR A 1 85 ? -4.356 -0.857 -6.313 1.00 94.56 85 THR A CA 1
ATOM 632 C C . THR A 1 85 ? -4.580 0.325 -7.258 1.00 94.56 85 THR A C 1
ATOM 634 O O . THR A 1 85 ? -3.917 0.397 -8.291 1.00 94.56 85 THR A O 1
ATOM 637 N N . GLN A 1 86 ? -5.493 1.236 -6.909 1.00 95.19 86 GLN A N 1
ATOM 638 C CA . GLN A 1 86 ? -5.851 2.461 -7.633 1.00 95.19 86 GLN A CA 1
ATOM 639 C C . GLN A 1 86 ? -5.852 3.662 -6.664 1.00 95.19 86 GLN A C 1
ATOM 641 O O . GLN A 1 86 ? -6.866 4.334 -6.491 1.00 95.19 86 GLN A O 1
ATOM 646 N N . GLY A 1 87 ? -4.738 3.872 -5.954 1.00 93.00 87 GLY A N 1
ATOM 647 C CA . GLY A 1 87 ? -4.530 5.043 -5.096 1.00 93.00 87 GLY A CA 1
ATOM 648 C C . GLY A 1 87 ? -3.813 6.152 -5.863 1.00 93.00 87 GLY A C 1
ATOM 649 O O . GLY A 1 87 ? -2.655 5.975 -6.231 1.00 93.00 87 GLY A O 1
ATOM 650 N N . TYR A 1 88 ? -4.500 7.264 -6.121 1.00 93.44 88 TYR A N 1
ATOM 651 C CA . TYR A 1 88 ? -3.965 8.411 -6.861 1.00 93.44 88 TYR A CA 1
ATOM 652 C C . TYR A 1 88 ? -3.567 9.548 -5.913 1.00 93.44 88 TYR A C 1
ATOM 654 O O . TYR A 1 88 ? -4.231 9.760 -4.898 1.00 93.44 88 TYR A O 1
ATOM 662 N N . VAL A 1 89 ? -2.512 10.282 -6.273 1.00 92.69 89 VAL A N 1
ATOM 663 C CA . VAL A 1 89 ? -2.132 11.563 -5.648 1.00 92.69 89 VAL A CA 1
ATOM 664 C C . VAL A 1 89 ? -2.898 12.714 -6.298 1.00 92.69 89 VA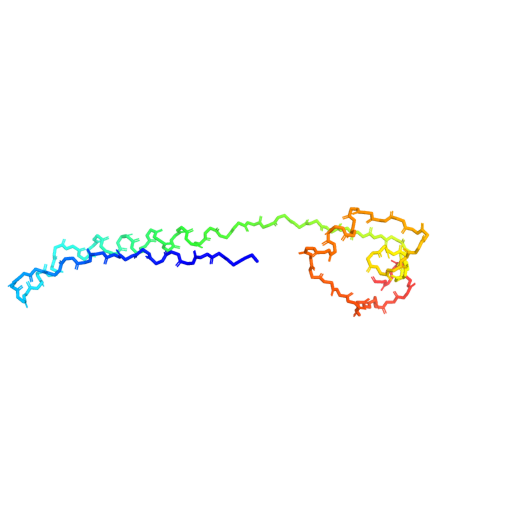L A C 1
ATOM 666 O O . VAL A 1 89 ? -3.355 12.582 -7.437 1.00 92.69 89 VAL A O 1
ATOM 669 N N . ALA A 1 90 ? -3.052 13.832 -5.585 1.00 94.19 90 ALA A N 1
ATOM 670 C CA . ALA A 1 90 ? -3.764 14.992 -6.122 1.00 94.19 90 ALA A CA 1
ATOM 671 C C . ALA A 1 90 ? -2.978 15.662 -7.263 1.00 94.19 90 ALA A C 1
ATOM 673 O O . ALA A 1 90 ? -3.564 16.062 -8.270 1.00 94.19 90 ALA A O 1
ATOM 674 N N . GLU A 1 91 ? -1.653 15.721 -7.126 1.00 93.12 91 GLU A N 1
ATOM 675 C CA . GLU A 1 91 ? -0.724 16.251 -8.121 1.00 93.12 91 GLU A CA 1
ATOM 676 C C . GLU A 1 91 ? 0.577 15.433 -8.135 1.00 93.12 91 GLU A C 1
ATOM 678 O O . GLU A 1 91 ? 0.979 14.857 -7.128 1.00 93.12 91 GLU A O 1
ATOM 683 N N . SER A 1 92 ? 1.260 15.365 -9.280 1.00 88.00 92 SER A N 1
ATOM 684 C CA . SER A 1 92 ? 2.506 14.597 -9.434 1.00 88.00 92 SER A CA 1
ATOM 685 C C . SER A 1 92 ? 3.756 15.324 -8.919 1.00 88.00 92 SER A C 1
ATOM 687 O O . SER A 1 92 ? 4.867 14.935 -9.267 1.00 88.00 92 SER A O 1
ATOM 689 N N . ALA A 1 93 ? 3.590 16.413 -8.166 1.00 88.81 93 ALA A N 1
ATOM 690 C CA . ALA A 1 93 ? 4.676 17.220 -7.622 1.00 88.81 93 ALA A CA 1
ATOM 691 C C . ALA A 1 93 ? 4.698 17.106 -6.095 1.00 88.81 93 ALA A C 1
ATOM 693 O O . ALA A 1 93 ? 3.666 17.298 -5.460 1.00 88.81 93 ALA A O 1
ATOM 694 N N . CYS A 1 94 ? 5.871 16.894 -5.492 1.00 84.00 94 CYS A N 1
ATOM 695 C CA . CYS A 1 94 ? 6.007 16.602 -4.055 1.00 84.00 94 CYS A CA 1
ATOM 696 C C . CYS A 1 94 ? 5.457 17.689 -3.110 1.00 84.00 94 CYS A C 1
ATOM 698 O O . CYS A 1 94 ? 5.211 17.426 -1.939 1.00 84.00 94 CYS A O 1
ATOM 700 N N . VAL A 1 95 ? 5.286 18.928 -3.584 1.00 84.69 95 VAL A N 1
ATOM 701 C CA . VAL A 1 95 ? 4.738 20.034 -2.774 1.00 84.69 95 VAL A CA 1
ATOM 702 C C . VAL A 1 95 ? 3.207 20.013 -2.725 1.00 84.69 95 VAL A C 1
ATOM 704 O O . VAL A 1 95 ? 2.624 20.480 -1.749 1.00 84.69 95 VAL A O 1
ATOM 707 N N . ALA A 1 96 ? 2.560 19.497 -3.770 1.00 74.44 96 ALA A N 1
ATOM 708 C CA . ALA A 1 96 ? 1.106 19.525 -3.945 1.00 74.44 96 ALA A CA 1
ATOM 709 C C . ALA A 1 96 ? 0.466 18.119 -3.970 1.00 74.44 96 ALA A C 1
ATOM 711 O O . ALA A 1 96 ? -0.748 18.009 -4.146 1.00 74.44 96 ALA A O 1
ATOM 712 N N . SER A 1 97 ? 1.280 17.066 -3.806 1.00 70.88 97 SER A N 1
ATOM 713 C CA . SER A 1 97 ? 0.893 15.647 -3.837 1.00 70.88 97 SER A CA 1
ATOM 714 C C . SER A 1 97 ? -0.021 15.214 -2.700 1.00 70.88 97 SER A C 1
ATOM 716 O O . SER A 1 97 ? 0.293 15.575 -1.541 1.00 70.88 97 SER A O 1
#

Foldseek 3Di:
DDDDPPPPPPPDDDDPPPDPPPPPCVVVVVVVVVVVVVVVPCPDDDDDDDDDDPPDDLCQEVCNPNPPHDDPVVNVVPVVDDDDNPDDAPDPDPVRD

pLDDT: 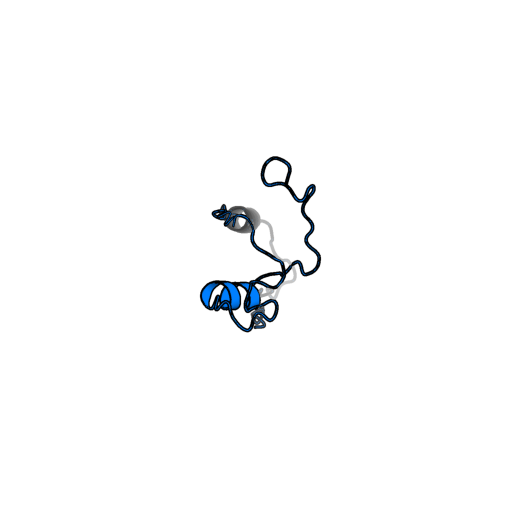mean 79.18, std 20.03, range [35.06, 98.06]

Organism: NCBI:txid2750658

Secondary structure (DSSP, 8-state):
---------------SSS---TTSSHHHHHHHHHHHHHHHT----PPP-----TT--GGGSGGGT-SS---HHHHHHHHHS---TT---S-SSTTT-

Sequence (97 aa):
MTRPWTAAALNVKFNKHGTVSMKKNIPLALVVSAVLAIAASAAEQPNIILLFADDAGYADFGFQGSKTMKTPNLDKLAAEAVRFTQGYVAESACVAS